Protein AF-A0A7S2V6R0-F1 (afdb_monomer)

Nearest PDB structures (foldseek):
  6qem-assembly1_H  TM=4.646E-01  e=2.801E-01  Escherichia coli
  5tcb-assembly1_A  TM=5.004E-01  e=1.713E+00  Pseudomonas aeruginosa PAO1
  5tsy-assembly1_A  TM=5.113E-01  e=2.874E+00  Pseudomonas aeruginosa PAO1
  1zun-assembly1_A  TM=2.576E-01  e=1.950E+00  Pseudomonas syringae

Mean predicted aligned error: 3.49 Å

Radius of gyration: 15.67 Å; Cα contacts (8 Å, |Δi|>4): 172; chains: 1; bounding box: 36×31×43 Å

pLDDT: mean 94.68, std 4.27, range [61.69, 98.5]

Foldseek 3Di:
DVCVVVVHDCVVDPDDDDPLNVVLVCLLVLPDPPNVVADQEEKEQEPPPCPQVSSVSSPHDAAALQPHQAYEYAHNQWIQHPVGTHGADPDPVSVVVVVVSVVSNVVVVHYYDHD

Sequence (115 aa):
KNLRKMGFDPSAFCGIVTSGDIAWEGMKARVQEPFASLGEKCVILGNGDDDEEYTVSMGCQISSTEEADFILARGNFVVHDSAGVHKCDKSDASEEMVQGVLEAACSRGLPMLVT

Solvent-accessible surface area (backbone atoms only — not comparable to full-atom values): 6406 Å² total; per-residue (Å²): 119,64,55,56,76,72,70,45,66,70,85,83,45,98,72,85,87,51,60,50,55,56,49,43,53,38,45,53,65,38,79,50,84,74,36,46,78,50,67,47,31,22,21,31,29,20,64,79,63,65,55,64,61,57,39,47,73,28,69,34,43,70,19,39,66,89,71,29,46,28,37,42,35,58,38,77,39,17,43,34,34,67,92,42,81,43,77,37,62,96,45,69,69,33,50,51,51,54,47,50,50,50,52,53,27,57,77,69,65,46,53,72,52,76,70

Structure (mmCIF, N/CA/C/O backbone):
data_AF-A0A7S2V6R0-F1
#
_entry.id   AF-A0A7S2V6R0-F1
#
loop_
_atom_site.group_PDB
_atom_site.id
_atom_site.type_symbol
_atom_site.label_atom_id
_atom_site.label_alt_id
_atom_site.label_comp_id
_atom_site.label_asym_id
_atom_site.label_entity_id
_atom_site.label_seq_id
_atom_site.pdbx_PDB_ins_code
_atom_site.Cartn_x
_atom_site.Cartn_y
_atom_site.Cartn_z
_atom_site.occupancy
_atom_site.B_iso_or_equiv
_atom_site.auth_seq_id
_atom_site.auth_comp_id
_atom_site.auth_asym_id
_atom_site.auth_atom_id
_atom_site.pdbx_PDB_model_num
ATOM 1 N N . LYS A 1 1 ? 13.253 2.301 -16.670 1.00 61.69 1 LYS A N 1
ATOM 2 C CA . LYS A 1 1 ? 14.160 3.483 -16.748 1.00 61.69 1 LYS A CA 1
ATOM 3 C C . LYS A 1 1 ? 15.401 3.350 -15.853 1.00 61.69 1 LYS A C 1
ATOM 5 O O . LYS A 1 1 ? 16.472 3.726 -16.311 1.00 61.69 1 LYS A O 1
ATOM 10 N N . ASN A 1 2 ? 15.298 2.788 -14.643 1.00 85.06 2 ASN A N 1
ATOM 11 C CA . ASN A 1 2 ? 16.434 2.700 -13.709 1.00 85.06 2 ASN A CA 1
ATOM 12 C C . ASN A 1 2 ? 17.478 1.630 -14.075 1.00 85.06 2 ASN A C 1
ATOM 14 O O . ASN A 1 2 ? 18.664 1.923 -14.013 1.00 85.06 2 ASN A O 1
ATOM 18 N N . LEU A 1 3 ? 17.068 0.462 -14.586 1.00 91.38 3 LEU A N 1
ATOM 19 C CA . LEU A 1 3 ? 18.008 -0.588 -15.021 1.00 91.38 3 LEU A CA 1
ATOM 20 C C . LEU A 1 3 ? 19.024 -0.105 -16.071 1.00 91.38 3 LEU A C 1
ATOM 22 O O . LEU A 1 3 ? 20.217 -0.337 -15.918 1.00 91.38 3 LEU A O 1
ATOM 26 N N . ARG A 1 4 ? 18.573 0.663 -17.078 1.00 92.94 4 ARG A N 1
ATOM 27 C CA . ARG A 1 4 ? 19.475 1.277 -18.074 1.00 92.94 4 ARG A CA 1
ATOM 28 C C . ARG A 1 4 ? 20.484 2.229 -17.429 1.00 92.94 4 ARG A C 1
ATOM 30 O O . ARG A 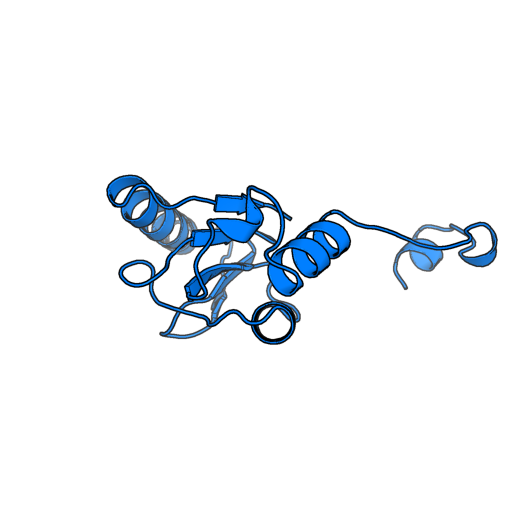1 4 ? 21.643 2.229 -17.817 1.00 92.94 4 ARG A O 1
ATOM 37 N N . LYS A 1 5 ? 20.055 3.027 -16.441 1.00 95.12 5 LYS A N 1
ATOM 38 C CA . LYS A 1 5 ? 20.946 3.945 -15.707 1.00 95.12 5 LYS A CA 1
ATOM 39 C C . LYS A 1 5 ? 21.998 3.197 -14.883 1.00 95.12 5 LYS A C 1
ATOM 41 O O . LYS A 1 5 ? 23.078 3.726 -14.673 1.00 95.12 5 LYS A O 1
ATOM 46 N N . MET A 1 6 ? 21.686 1.978 -14.448 1.00 94.38 6 MET A N 1
ATOM 47 C CA . MET A 1 6 ? 22.601 1.083 -13.735 1.00 94.38 6 MET A CA 1
ATOM 48 C C . MET A 1 6 ? 23.506 0.264 -14.675 1.00 94.38 6 MET A C 1
ATOM 50 O O . MET A 1 6 ? 24.321 -0.514 -14.197 1.00 94.38 6 MET A O 1
ATOM 54 N N . GLY A 1 7 ? 23.380 0.426 -15.999 1.00 95.81 7 GLY A N 1
ATOM 55 C CA . GLY A 1 7 ? 24.205 -0.276 -16.988 1.00 95.81 7 GLY A CA 1
ATOM 56 C C . GLY A 1 7 ? 23.671 -1.641 -17.427 1.00 95.81 7 GLY A C 1
ATOM 57 O O . GLY A 1 7 ? 24.332 -2.325 -18.203 1.00 95.81 7 GLY A O 1
ATOM 58 N N . PHE A 1 8 ? 22.475 -2.036 -16.986 1.00 94.94 8 PHE A N 1
ATOM 59 C CA . PHE A 1 8 ? 21.828 -3.248 -17.484 1.00 94.94 8 PHE A CA 1
ATOM 60 C C . PHE A 1 8 ? 21.180 -2.994 -18.844 1.00 94.94 8 PHE A C 1
ATOM 62 O O . PHE A 1 8 ? 20.532 -1.962 -19.045 1.00 94.94 8 PHE A O 1
ATOM 69 N N . ASP A 1 9 ? 21.291 -3.964 -19.752 1.00 94.06 9 ASP A N 1
ATOM 70 C CA . ASP A 1 9 ? 20.516 -3.990 -20.989 1.00 94.06 9 ASP A CA 1
ATOM 71 C C . ASP A 1 9 ? 19.133 -4.613 -20.729 1.00 94.06 9 ASP A C 1
ATOM 73 O O . ASP A 1 9 ? 19.050 -5.818 -20.492 1.00 94.06 9 ASP A O 1
ATOM 77 N N . PRO A 1 10 ? 18.026 -3.846 -20.795 1.00 90.94 10 PRO A N 1
ATOM 78 C CA . PRO A 1 10 ? 16.695 -4.395 -20.581 1.00 90.94 10 PRO A CA 1
ATOM 79 C C . PRO A 1 10 ? 16.294 -5.452 -21.612 1.00 90.94 10 PRO A C 1
ATOM 81 O O . PRO A 1 10 ? 15.402 -6.239 -21.325 1.00 90.94 10 PRO A O 1
ATOM 84 N N . SER A 1 11 ? 16.922 -5.468 -22.796 1.00 93.25 11 SER A N 1
ATOM 85 C CA . SER A 1 11 ? 16.630 -6.472 -23.824 1.00 93.25 11 SER A CA 1
ATOM 86 C C . SER A 1 11 ? 17.105 -7.878 -23.439 1.00 93.25 11 SER A C 1
ATOM 88 O O . SER A 1 11 ? 16.621 -8.862 -23.991 1.00 93.25 11 SER A O 1
ATOM 90 N N . ALA A 1 12 ? 17.991 -7.978 -22.441 1.00 94.31 12 ALA A N 1
ATOM 91 C CA . ALA A 1 12 ? 18.449 -9.245 -21.882 1.00 94.31 12 ALA A CA 1
ATOM 92 C C . ALA A 1 12 ? 17.404 -9.930 -20.979 1.00 94.31 12 ALA A C 1
ATOM 94 O O . ALA A 1 12 ? 17.610 -11.071 -20.569 1.00 94.31 12 ALA A O 1
ATOM 95 N N . PHE A 1 13 ? 16.294 -9.257 -20.659 1.00 92.31 13 PHE A N 1
ATOM 96 C CA . PHE A 1 13 ? 15.236 -9.787 -19.803 1.00 92.31 13 PHE A CA 1
ATOM 97 C C . PHE A 1 13 ? 13.932 -9.918 -20.589 1.00 92.31 13 PHE A C 1
ATOM 99 O O . PHE A 1 13 ? 13.565 -9.039 -21.365 1.00 92.31 13 PHE A O 1
ATOM 106 N N . CYS A 1 14 ? 13.191 -11.000 -20.348 1.00 94.44 14 CYS A N 1
ATOM 107 C CA . CYS A 1 14 ? 11.845 -11.170 -20.902 1.00 94.44 14 CYS A CA 1
ATOM 108 C C . CYS A 1 14 ? 10.790 -10.306 -20.187 1.00 94.44 14 CYS A C 1
ATOM 110 O O . CYS A 1 14 ? 9.730 -10.045 -20.750 1.00 94.44 14 CYS A O 1
ATOM 112 N N . GLY A 1 15 ? 11.081 -9.851 -18.966 1.00 90.62 15 GLY A N 1
ATOM 113 C CA . GLY A 1 15 ? 10.192 -9.040 -18.144 1.00 90.62 15 GLY A CA 1
ATOM 114 C C . GLY A 1 15 ? 10.815 -8.711 -16.788 1.00 90.62 15 GLY A C 1
ATOM 115 O O . GLY A 1 15 ? 11.924 -9.148 -16.477 1.00 90.62 15 GLY A O 1
ATOM 116 N N . ILE A 1 16 ? 10.097 -7.923 -15.991 1.00 90.88 16 ILE A N 1
ATOM 117 C CA . ILE A 1 16 ? 10.439 -7.572 -14.609 1.00 90.88 16 ILE A CA 1
ATOM 118 C C . ILE A 1 16 ? 9.186 -7.840 -13.787 1.00 90.88 16 ILE A C 1
ATOM 120 O O . ILE A 1 16 ? 8.111 -7.398 -14.178 1.00 90.88 16 ILE A O 1
ATOM 124 N N . VAL A 1 17 ? 9.341 -8.558 -12.680 1.00 92.94 17 VAL A N 1
ATOM 125 C CA . VAL A 1 17 ? 8.270 -8.820 -11.717 1.00 92.94 17 VAL A CA 1
ATOM 126 C C . VAL A 1 17 ? 8.788 -8.420 -10.344 1.00 92.94 17 VAL A C 1
ATOM 128 O O . VAL A 1 17 ? 9.924 -8.743 -9.986 1.00 92.94 17 VAL A O 1
ATOM 131 N N . THR A 1 18 ? 7.972 -7.692 -9.599 1.00 93.25 18 THR A N 1
ATOM 132 C CA . THR A 1 18 ? 8.265 -7.165 -8.268 1.00 93.25 18 THR A CA 1
ATOM 133 C C . THR A 1 18 ? 7.269 -7.714 -7.249 1.00 93.25 18 THR A C 1
ATOM 135 O O . THR A 1 18 ? 6.203 -8.218 -7.599 1.00 93.25 18 THR A O 1
ATOM 138 N N . SER A 1 19 ? 7.600 -7.608 -5.965 1.00 93.31 19 SER A N 1
ATOM 139 C CA . SER A 1 19 ? 6.661 -7.884 -4.871 1.00 93.31 19 SER A CA 1
ATOM 140 C C . SER A 1 19 ? 5.404 -7.015 -4.955 1.00 93.31 19 SER A C 1
ATOM 142 O O . SER A 1 19 ? 4.314 -7.507 -4.674 1.00 93.31 19 SER A O 1
ATOM 144 N N . GLY A 1 20 ? 5.539 -5.772 -5.429 1.00 94.19 20 GLY A N 1
ATOM 145 C CA . GLY A 1 20 ? 4.413 -4.894 -5.744 1.00 94.19 20 GLY A CA 1
ATOM 146 C C . GLY A 1 20 ? 3.473 -5.480 -6.797 1.00 94.19 20 GLY A C 1
ATOM 147 O O . GLY A 1 20 ? 2.265 -5.442 -6.605 1.00 94.19 20 GLY A O 1
ATOM 148 N N . ASP A 1 21 ? 3.993 -6.098 -7.861 1.00 95.44 21 ASP A N 1
ATOM 149 C CA . ASP A 1 21 ? 3.143 -6.731 -8.884 1.00 95.44 21 ASP A CA 1
ATOM 150 C C . ASP A 1 21 ? 2.324 -7.887 -8.286 1.00 95.44 21 ASP A C 1
ATOM 152 O O . ASP A 1 21 ? 1.113 -7.966 -8.484 1.00 95.44 21 ASP A O 1
ATOM 156 N N . ILE A 1 22 ? 2.961 -8.736 -7.471 1.00 96.06 22 ILE A N 1
ATOM 157 C CA . ILE A 1 22 ? 2.289 -9.865 -6.808 1.00 96.06 22 ILE A CA 1
ATOM 158 C C . ILE A 1 22 ? 1.237 -9.384 -5.803 1.00 96.06 22 ILE A C 1
ATOM 160 O O . ILE A 1 22 ? 0.138 -9.938 -5.740 1.00 96.06 22 ILE A O 1
ATOM 164 N N . ALA A 1 23 ? 1.553 -8.353 -5.018 1.00 96.38 23 ALA A N 1
ATOM 165 C CA . ALA A 1 23 ? 0.617 -7.778 -4.062 1.00 96.38 23 ALA A CA 1
ATOM 166 C C . ALA A 1 23 ? -0.573 -7.112 -4.763 1.00 96.38 23 ALA A C 1
ATOM 168 O O . ALA A 1 23 ? -1.709 -7.298 -4.333 1.00 96.38 23 ALA A O 1
ATOM 169 N N . TRP A 1 24 ? -0.331 -6.385 -5.856 1.00 97.31 24 TRP A N 1
ATOM 170 C CA . TRP A 1 24 ? -1.377 -5.760 -6.660 1.00 97.31 24 TRP A CA 1
ATOM 171 C C . TRP A 1 24 ? -2.315 -6.798 -7.280 1.00 97.31 24 TRP A C 1
ATOM 173 O O . TRP A 1 24 ? -3.531 -6.689 -7.130 1.00 97.31 24 TRP A O 1
ATOM 183 N N . GLU A 1 25 ? -1.771 -7.832 -7.933 1.00 97.50 25 GLU A N 1
ATOM 184 C CA . GLU A 1 25 ? -2.577 -8.908 -8.523 1.00 97.50 25 GLU A CA 1
ATOM 185 C C . GLU A 1 25 ? -3.384 -9.645 -7.447 1.00 97.50 25 GLU A C 1
ATOM 187 O O . GLU A 1 25 ? -4.579 -9.894 -7.625 1.00 97.50 25 GLU A O 1
ATOM 192 N N . GLY A 1 26 ? -2.755 -9.930 -6.302 1.00 97.31 26 GLY A N 1
ATOM 193 C CA . GLY A 1 26 ? -3.393 -10.555 -5.147 1.00 97.31 26 GLY A CA 1
ATOM 194 C C . GLY A 1 26 ? -4.552 -9.732 -4.586 1.00 97.31 26 GLY A C 1
ATOM 195 O O . GLY A 1 26 ? -5.657 -10.259 -4.443 1.00 97.31 26 GLY A O 1
ATOM 196 N N . MET A 1 27 ? -4.330 -8.440 -4.326 1.00 97.81 27 MET A N 1
ATOM 197 C CA . MET A 1 27 ? -5.345 -7.511 -3.807 1.00 97.81 27 MET A CA 1
ATOM 198 C C . MET A 1 27 ? -6.460 -7.217 -4.803 1.00 97.81 27 MET A C 1
ATOM 200 O O . MET A 1 27 ? -7.590 -6.974 -4.393 1.00 97.81 27 MET A O 1
ATOM 204 N N . LYS A 1 28 ? -6.172 -7.266 -6.105 1.00 97.81 28 LYS A N 1
ATOM 205 C CA . LYS A 1 28 ? -7.187 -7.103 -7.146 1.00 97.81 28 LYS A CA 1
ATOM 206 C C . LYS A 1 28 ? -8.062 -8.345 -7.297 1.00 97.81 28 LYS A C 1
ATOM 208 O O . LYS A 1 28 ? -9.257 -8.226 -7.552 1.00 97.81 28 LYS A O 1
ATOM 213 N N . ALA A 1 29 ? -7.474 -9.535 -7.171 1.00 97.56 29 ALA A N 1
ATOM 214 C CA . ALA A 1 29 ? -8.196 -10.795 -7.305 1.00 97.56 29 ALA A CA 1
ATOM 215 C C . ALA A 1 29 ? -8.958 -11.178 -6.025 1.00 97.56 29 ALA A C 1
ATOM 217 O O . ALA A 1 29 ? -10.067 -11.697 -6.116 1.00 97.56 29 ALA A O 1
ATOM 218 N N . ARG A 1 30 ? -8.364 -10.950 -4.844 1.00 96.81 30 ARG A N 1
ATOM 219 C CA . ARG A 1 30 ? -8.913 -11.281 -3.509 1.00 96.81 30 ARG A CA 1
ATOM 220 C C . ARG A 1 30 ? -9.366 -12.737 -3.353 1.00 96.81 30 ARG A C 1
ATOM 222 O O . ARG A 1 30 ? -10.298 -13.033 -2.616 1.00 96.81 30 ARG A O 1
ATOM 229 N N . VAL A 1 31 ? -8.711 -13.662 -4.057 1.00 97.12 31 VAL A N 1
ATOM 230 C CA . VAL A 1 31 ? -9.103 -15.085 -4.069 1.00 97.12 31 VAL A CA 1
ATOM 231 C C . VAL A 1 31 ? -8.381 -15.902 -2.997 1.00 97.12 31 VAL A C 1
ATOM 233 O O . VAL A 1 31 ? -8.945 -16.851 -2.461 1.00 97.12 31 VAL A O 1
ATOM 236 N N . GLN A 1 32 ? -7.128 -15.560 -2.695 1.00 95.69 32 GLN A N 1
ATOM 237 C CA . GLN A 1 32 ? -6.251 -16.359 -1.838 1.00 95.69 32 GLN A CA 1
ATOM 238 C C . GLN A 1 32 ? -5.790 -15.572 -0.615 1.00 95.69 32 GLN A C 1
ATOM 240 O O . GLN A 1 32 ? -5.584 -14.362 -0.698 1.00 95.69 32 GLN A O 1
ATOM 245 N N . GLU A 1 33 ? -5.580 -16.263 0.504 1.00 95.00 33 GLU A N 1
ATOM 246 C CA . GLU A 1 33 ? -4.920 -15.675 1.671 1.00 95.00 33 GLU A CA 1
ATOM 247 C C . GLU A 1 33 ? -3.481 -15.232 1.324 1.00 95.00 33 GLU A C 1
ATOM 249 O O . GLU A 1 33 ? -2.807 -15.904 0.536 1.00 95.00 33 GLU A O 1
ATOM 254 N N . PRO A 1 34 ? -2.990 -14.115 1.892 1.00 93.69 34 PRO A N 1
ATOM 255 C CA . PRO A 1 34 ? -3.678 -13.258 2.864 1.00 93.69 34 PRO A CA 1
ATOM 256 C C . PRO A 1 34 ? -4.670 -12.256 2.238 1.00 93.69 34 PRO A C 1
ATOM 258 O O . PRO A 1 34 ? -5.391 -11.578 2.952 1.00 93.69 34 PRO A O 1
ATOM 261 N N . PHE A 1 35 ? -4.723 -12.124 0.911 1.00 97.25 35 PHE A N 1
ATOM 262 C CA . PHE A 1 35 ? -5.476 -11.055 0.239 1.00 97.25 35 PHE A CA 1
ATOM 263 C C . PHE A 1 35 ? -6.998 -11.180 0.366 1.00 97.25 35 PHE A C 1
ATOM 265 O O . PHE 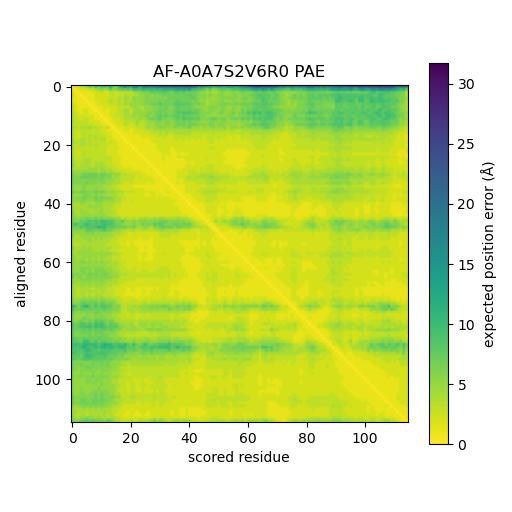A 1 35 ? -7.696 -10.172 0.373 1.00 97.25 35 PHE A O 1
ATOM 272 N N . ALA A 1 36 ? -7.515 -12.407 0.458 1.00 96.81 36 ALA A N 1
ATOM 273 C CA . ALA A 1 36 ? -8.947 -12.670 0.592 1.00 96.81 36 ALA A CA 1
ATOM 274 C C . ALA A 1 36 ? -9.536 -12.165 1.923 1.00 96.81 36 ALA A C 1
ATOM 276 O O . ALA A 1 36 ? -10.718 -11.830 1.973 1.00 96.81 36 ALA A O 1
ATOM 277 N N . SER A 1 37 ? -8.725 -12.104 2.985 1.00 95.62 37 SER A N 1
ATOM 278 C CA . SER A 1 37 ? -9.150 -11.656 4.316 1.00 95.62 37 SER A CA 1
ATOM 279 C C . SER A 1 37 ? -8.914 -10.168 4.577 1.00 95.62 37 SER A C 1
ATOM 281 O O . SER A 1 37 ? -9.435 -9.634 5.557 1.00 95.62 37 SER A O 1
ATOM 283 N N . LEU A 1 38 ? -8.165 -9.479 3.711 1.00 96.88 38 LEU A N 1
ATOM 284 C CA . LEU A 1 38 ? -7.967 -8.036 3.814 1.00 96.88 38 LEU A CA 1
ATOM 285 C C . LEU A 1 38 ? -9.226 -7.291 3.360 1.00 96.88 38 LEU A C 1
ATOM 287 O O . LEU A 1 38 ? -9.831 -7.629 2.344 1.00 96.88 38 LEU A O 1
ATOM 291 N N . GLY A 1 39 ? -9.600 -6.242 4.093 1.00 97.25 39 GLY A N 1
ATOM 292 C CA . GLY A 1 39 ? -10.674 -5.337 3.687 1.00 97.25 39 GLY A CA 1
ATOM 293 C C . GLY A 1 39 ? -10.270 -4.404 2.539 1.00 97.25 39 GLY A C 1
ATOM 294 O O . GLY A 1 39 ? -9.332 -4.671 1.782 1.00 97.25 39 GLY A O 1
ATOM 295 N N . GLU A 1 40 ? -11.005 -3.314 2.361 1.00 97.69 40 GLU A N 1
ATOM 296 C CA . GLU A 1 40 ? -10.817 -2.372 1.246 1.00 97.69 40 GLU A CA 1
ATOM 297 C C . GLU A 1 40 ? -10.226 -1.040 1.702 1.00 97.69 40 GLU A C 1
ATOM 299 O O . GLU A 1 40 ? -9.659 -0.322 0.884 1.00 97.69 40 GLU A O 1
ATOM 304 N N . LYS A 1 41 ? -10.299 -0.715 2.995 1.00 98.50 41 LYS A N 1
ATOM 305 C CA . LYS A 1 41 ? -9.777 0.536 3.541 1.00 98.50 41 LYS A CA 1
ATOM 306 C C . LYS A 1 41 ? -8.349 0.356 4.038 1.00 98.50 41 LYS A C 1
ATOM 308 O O . LYS A 1 41 ? -8.083 -0.533 4.843 1.00 98.50 41 LYS A O 1
ATOM 313 N N . CYS A 1 42 ? -7.438 1.237 3.646 1.00 98.19 42 CYS A N 1
ATOM 314 C CA . CYS A 1 42 ? -6.071 1.219 4.157 1.00 98.19 42 CYS A CA 1
ATOM 315 C C . CYS A 1 42 ? -5.521 2.608 4.457 1.00 98.19 42 CYS A C 1
ATOM 317 O O . CYS A 1 42 ? -5.812 3.574 3.757 1.00 98.19 42 CYS A O 1
ATOM 319 N N . VAL A 1 43 ? -4.652 2.668 5.461 1.00 98.06 43 VAL A N 1
ATOM 320 C CA . VAL A 1 43 ? -3.673 3.750 5.604 1.00 98.06 43 VAL A CA 1
ATOM 321 C C . VAL A 1 43 ? -2.386 3.322 4.896 1.00 98.06 43 VAL A C 1
ATOM 323 O O . VAL A 1 43 ? -2.013 2.145 4.948 1.00 98.06 43 VAL A O 1
ATOM 326 N N . ILE A 1 44 ? -1.716 4.243 4.203 1.00 97.75 44 ILE A N 1
ATOM 327 C CA . ILE A 1 44 ? -0.514 3.933 3.418 1.00 97.75 44 ILE A CA 1
ATOM 328 C C . ILE A 1 44 ? 0.725 4.478 4.126 1.00 97.75 44 ILE A C 1
ATOM 330 O O . ILE A 1 44 ? 0.789 5.661 4.457 1.00 97.75 44 ILE A O 1
ATOM 334 N N . LEU A 1 45 ? 1.739 3.629 4.276 1.00 97.00 45 LEU A N 1
ATOM 335 C CA . LEU A 1 45 ? 3.128 4.043 4.467 1.00 97.00 45 LEU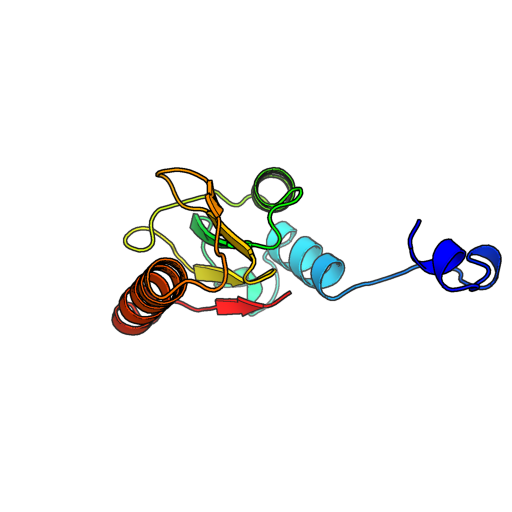 A CA 1
ATOM 336 C C . LEU A 1 45 ? 3.801 3.963 3.095 1.00 97.00 45 LEU A C 1
ATOM 338 O O . LEU A 1 45 ? 4.072 2.877 2.581 1.00 97.00 45 LEU A O 1
ATOM 342 N N . GLY A 1 46 ? 3.932 5.108 2.435 1.00 93.75 46 GLY A N 1
ATOM 343 C CA . GLY A 1 46 ? 4.139 5.198 0.992 1.00 93.75 46 GLY A CA 1
ATOM 344 C C . GLY A 1 46 ? 5.556 5.577 0.576 1.00 93.75 46 GLY A C 1
ATOM 345 O O . GLY A 1 46 ? 6.383 6.018 1.384 1.00 93.75 46 GLY A O 1
ATOM 346 N N . ASN A 1 47 ? 5.816 5.445 -0.727 1.00 88.50 47 ASN A N 1
ATOM 347 C CA . ASN A 1 47 ? 7.024 5.992 -1.352 1.00 88.50 47 ASN A CA 1
ATOM 348 C C . ASN A 1 47 ? 6.855 7.447 -1.808 1.00 88.50 47 ASN A C 1
ATOM 350 O O . ASN A 1 47 ? 7.845 8.091 -2.148 1.00 88.50 47 ASN A O 1
ATOM 354 N N . GLY A 1 48 ? 5.626 7.970 -1.787 1.00 85.94 48 GLY A N 1
ATOM 355 C CA . GLY A 1 48 ? 5.302 9.330 -2.210 1.00 85.94 48 GLY A CA 1
ATOM 356 C C . GLY A 1 48 ? 5.005 9.464 -3.703 1.00 85.94 48 GLY A C 1
ATOM 357 O O . GLY A 1 48 ? 4.665 10.561 -4.137 1.00 85.94 48 GLY A O 1
ATOM 358 N N . ASP A 1 49 ? 5.085 8.365 -4.455 1.00 88.12 49 ASP A N 1
ATOM 359 C CA . ASP A 1 49 ? 4.827 8.299 -5.893 1.00 88.12 49 ASP A CA 1
ATOM 360 C C . ASP A 1 49 ? 3.747 7.241 -6.177 1.00 88.12 49 ASP A C 1
ATOM 362 O O . ASP A 1 49 ? 3.851 6.094 -5.733 1.00 88.12 49 ASP A O 1
ATOM 366 N N . ASP A 1 50 ? 2.715 7.630 -6.931 1.00 91.44 50 ASP A N 1
ATOM 367 C CA . ASP A 1 50 ? 1.624 6.774 -7.429 1.00 91.44 50 ASP A CA 1
ATOM 368 C C . ASP A 1 50 ? 0.882 5.948 -6.353 1.00 91.44 50 ASP A C 1
ATOM 370 O O . ASP A 1 50 ? 0.211 4.966 -6.668 1.00 91.44 50 ASP A O 1
ATOM 374 N N . ASP A 1 51 ? 0.988 6.313 -5.070 1.00 93.12 51 ASP A N 1
ATOM 375 C CA . ASP A 1 51 ? 0.414 5.542 -3.957 1.00 93.12 51 ASP A CA 1
ATOM 376 C C . ASP A 1 51 ? -1.118 5.473 -4.020 1.00 93.12 51 ASP A C 1
ATOM 378 O O . ASP A 1 51 ? -1.701 4.408 -3.808 1.00 93.12 51 ASP A O 1
ATOM 382 N N . GLU A 1 52 ? -1.774 6.581 -4.369 1.00 94.88 52 GLU A N 1
ATOM 383 C CA . GLU A 1 52 ? -3.228 6.624 -4.540 1.00 94.88 52 GLU A CA 1
ATOM 384 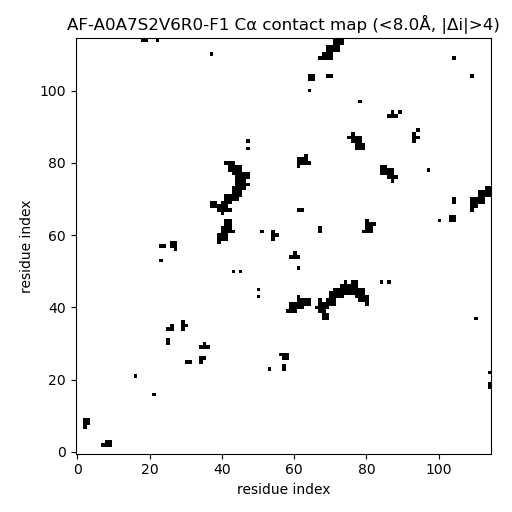C C . GLU A 1 52 ? -3.682 5.835 -5.769 1.00 94.88 52 GLU A C 1
ATOM 386 O O . GLU A 1 52 ? -4.561 4.982 -5.657 1.00 94.88 52 GLU A O 1
ATOM 391 N N . GLU A 1 53 ? -3.050 6.057 -6.925 1.00 96.12 53 GLU A N 1
ATOM 392 C CA . GLU A 1 53 ? -3.390 5.351 -8.165 1.00 96.12 53 GLU A CA 1
ATOM 393 C C . GLU A 1 53 ? -3.216 3.836 -8.005 1.00 96.12 53 GLU A C 1
ATOM 395 O O . GLU A 1 53 ? -4.121 3.064 -8.334 1.00 96.12 53 GLU A O 1
ATOM 400 N N . TYR A 1 54 ? -2.092 3.402 -7.429 1.00 95.69 54 TYR A N 1
ATOM 401 C CA . TYR A 1 54 ? -1.839 1.998 -7.124 1.00 95.69 54 TYR A CA 1
ATOM 402 C C . TYR A 1 54 ? -2.940 1.421 -6.223 1.00 95.69 54 TYR A C 1
ATOM 404 O O . TYR A 1 54 ? -3.509 0.378 -6.547 1.00 95.69 54 TYR A O 1
ATOM 412 N N . THR A 1 55 ? -3.300 2.131 -5.151 1.00 96.50 55 THR A N 1
ATOM 413 C CA . THR A 1 55 ? -4.303 1.689 -4.169 1.00 96.50 55 THR A CA 1
ATOM 414 C C . THR A 1 55 ? -5.704 1.585 -4.764 1.00 96.50 55 THR A C 1
ATOM 416 O O . THR A 1 55 ? -6.369 0.558 -4.617 1.00 96.50 55 THR A O 1
ATOM 419 N N . VAL A 1 56 ? -6.140 2.601 -5.505 1.00 97.44 56 VAL A N 1
ATOM 420 C CA . VAL A 1 56 ? -7.455 2.604 -6.157 1.00 97.44 56 VAL A CA 1
ATOM 421 C C . VAL A 1 56 ? -7.521 1.541 -7.256 1.00 97.44 56 VAL A C 1
ATOM 423 O O . VAL A 1 56 ? -8.534 0.856 -7.398 1.00 97.44 56 VAL A O 1
ATOM 426 N N . SER A 1 57 ? -6.437 1.335 -8.011 1.00 97.69 57 SER A N 1
ATOM 427 C CA . SER A 1 57 ? -6.407 0.360 -9.112 1.00 97.69 57 SER A CA 1
ATOM 428 C C . SER A 1 57 ? -6.513 -1.108 -8.666 1.00 97.69 57 SER A C 1
ATOM 430 O O . SER A 1 57 ? -6.924 -1.953 -9.469 1.00 97.69 57 SER A O 1
ATOM 432 N N . MET A 1 58 ? -6.184 -1.410 -7.403 1.00 96.56 58 MET A N 1
ATOM 433 C CA . MET A 1 58 ? -6.408 -2.721 -6.777 1.00 96.56 58 MET A CA 1
ATOM 434 C C . MET A 1 58 ? -7.764 -2.830 -6.053 1.00 96.56 58 MET A C 1
ATOM 436 O O . MET A 1 58 ? -8.046 -3.853 -5.437 1.00 96.56 58 MET A O 1
ATOM 440 N N . GLY A 1 59 ? -8.620 -1.804 -6.150 1.00 97.19 59 GLY A N 1
ATOM 441 C CA . GLY A 1 59 ? -9.955 -1.789 -5.546 1.00 97.19 59 GLY A CA 1
ATOM 442 C C . GLY A 1 59 ? -9.973 -1.404 -4.066 1.00 97.19 59 GLY A C 1
ATOM 443 O O . GLY A 1 59 ? -10.910 -1.768 -3.365 1.00 97.19 59 GLY A O 1
ATOM 444 N N . CYS A 1 60 ? -8.948 -0.701 -3.581 1.00 97.88 60 CYS A N 1
ATOM 445 C CA . CYS A 1 60 ? -8.879 -0.218 -2.204 1.00 97.88 60 CYS A CA 1
ATOM 446 C C . CYS A 1 60 ? -9.139 1.292 -2.118 1.00 97.88 60 CYS A C 1
ATOM 448 O O . CYS A 1 60 ? -9.111 2.019 -3.112 1.00 97.88 60 CYS A O 1
ATOM 450 N N . GLN A 1 61 ? -9.369 1.766 -0.899 1.00 97.94 61 GLN A N 1
ATOM 451 C CA . GLN A 1 61 ? -9.636 3.155 -0.555 1.00 97.94 61 GLN A CA 1
ATOM 452 C C . GLN A 1 61 ? -8.695 3.603 0.557 1.00 97.94 61 GLN A C 1
ATOM 454 O O . GLN A 1 61 ? -8.432 2.864 1.507 1.00 97.94 61 GLN A O 1
ATOM 459 N N . ILE A 1 62 ? -8.218 4.838 0.455 1.00 97.81 62 ILE A N 1
ATOM 460 C CA . ILE A 1 62 ? -7.395 5.447 1.496 1.00 97.81 62 ILE A CA 1
ATOM 461 C C . ILE A 1 62 ? -8.301 5.861 2.653 1.00 97.81 62 ILE A C 1
ATOM 463 O O . ILE A 1 62 ? -9.358 6.455 2.443 1.00 97.81 62 ILE A O 1
ATOM 467 N N . SER A 1 63 ? -7.895 5.530 3.873 1.00 98.12 63 SER A N 1
ATOM 468 C CA . SER A 1 63 ? -8.674 5.752 5.085 1.00 98.12 63 SER A CA 1
ATOM 469 C C . SER A 1 63 ? -7.776 6.178 6.241 1.00 98.12 63 SER A C 1
ATOM 471 O O . SER A 1 63 ? -6.560 5.993 6.200 1.00 98.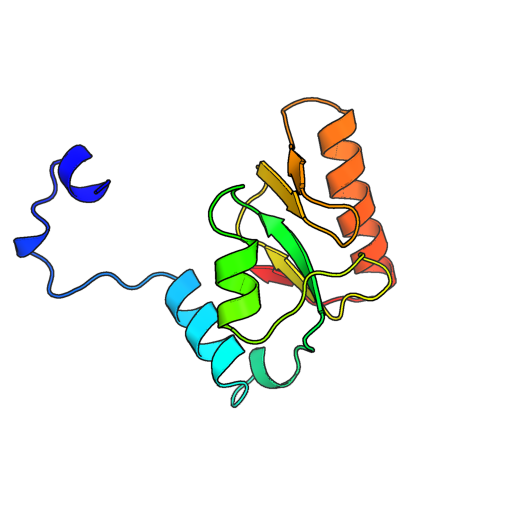12 63 SER A O 1
ATOM 473 N N . SER A 1 64 ? -8.380 6.735 7.289 1.00 96.88 64 SER A N 1
ATOM 474 C CA . SER A 1 64 ? -7.684 6.962 8.553 1.00 96.88 64 SER A CA 1
ATOM 475 C C . SER A 1 64 ? -7.326 5.640 9.236 1.00 96.88 64 SER A C 1
ATOM 477 O O . SER A 1 64 ? -7.955 4.602 8.995 1.00 96.88 64 SER A O 1
ATOM 479 N N . THR A 1 65 ? -6.343 5.684 10.133 1.00 96.12 65 THR A N 1
ATOM 480 C CA . THR A 1 65 ? -5.885 4.517 10.898 1.00 96.12 65 THR A CA 1
ATOM 481 C C . THR A 1 65 ? -6.977 3.918 11.784 1.00 96.12 65 THR A C 1
ATOM 483 O O . THR A 1 65 ? -6.891 2.747 12.129 1.00 96.12 65 THR A O 1
ATOM 486 N N . GLU A 1 66 ? -8.016 4.668 12.148 1.00 95.94 66 GLU A N 1
ATOM 487 C CA . GLU A 1 66 ? -9.142 4.217 12.980 1.00 95.94 66 GLU A CA 1
ATOM 488 C C . GLU A 1 66 ? -10.179 3.417 12.187 1.00 95.94 66 GLU A C 1
ATOM 490 O O . GLU A 1 66 ? -10.843 2.543 12.744 1.00 95.94 66 GLU A O 1
ATOM 495 N N . GLU A 1 67 ? -10.305 3.699 10.890 1.00 97.44 67 GLU A N 1
ATOM 496 C CA . GLU A 1 67 ? -11.261 3.048 9.991 1.00 97.44 67 GLU A CA 1
ATOM 497 C C . GLU A 1 67 ? -10.615 2.045 9.032 1.00 97.44 67 GLU A C 1
ATOM 499 O O . GLU A 1 67 ? -11.325 1.283 8.380 1.00 97.44 67 GLU A O 1
ATOM 504 N N . ALA A 1 68 ? -9.285 2.038 8.929 1.00 98.25 68 ALA A N 1
ATOM 505 C CA . ALA A 1 68 ? -8.560 1.134 8.048 1.00 98.25 68 ALA A CA 1
ATOM 506 C C . ALA A 1 68 ? -8.773 -0.337 8.435 1.00 98.25 68 ALA A C 1
ATOM 508 O O . ALA A 1 68 ? -8.861 -0.680 9.617 1.00 98.25 68 ALA A O 1
ATOM 509 N N . ASP A 1 69 ? -8.792 -1.203 7.430 1.00 98.31 69 ASP A N 1
ATOM 510 C CA . ASP A 1 69 ? -8.783 -2.655 7.574 1.00 98.31 69 ASP A CA 1
ATOM 511 C C . ASP A 1 69 ? -7.346 -3.198 7.631 1.00 98.31 69 ASP A C 1
ATOM 513 O O . ASP A 1 69 ? -7.112 -4.271 8.181 1.00 98.31 69 ASP A O 1
ATOM 517 N N . PHE A 1 70 ? -6.376 -2.466 7.067 1.00 98.50 70 PHE A N 1
ATOM 518 C CA . PHE A 1 70 ? -4.959 -2.837 7.047 1.00 98.50 70 PHE A CA 1
ATOM 519 C C . PHE A 1 70 ? -4.034 -1.631 6.804 1.00 98.50 70 PHE A C 1
ATOM 521 O O . PHE A 1 70 ? -4.478 -0.559 6.387 1.00 98.50 70 PHE A O 1
ATOM 528 N N . ILE A 1 71 ? -2.730 -1.817 7.034 1.00 98.31 71 ILE A N 1
ATOM 529 C CA . ILE A 1 71 ? -1.679 -0.891 6.582 1.00 98.31 71 ILE A CA 1
ATOM 530 C C . ILE A 1 71 ? -1.114 -1.381 5.246 1.00 98.31 71 ILE A C 1
ATOM 532 O O . ILE A 1 71 ? -0.680 -2.531 5.147 1.00 98.31 71 ILE A O 1
ATOM 536 N N . LEU A 1 72 ? -1.045 -0.502 4.245 1.00 97.75 72 LEU A N 1
ATOM 537 C CA . LEU A 1 72 ? -0.300 -0.743 3.010 1.00 97.75 72 LEU A CA 1
ATOM 538 C C . LEU A 1 72 ? 1.094 -0.112 3.113 1.00 97.75 72 LEU A C 1
ATOM 540 O O . LEU A 1 72 ? 1.237 1.105 3.025 1.00 97.75 72 LEU A O 1
ATOM 544 N N . ALA A 1 73 ? 2.127 -0.931 3.288 1.00 96.69 73 ALA A N 1
ATOM 545 C CA . ALA A 1 73 ? 3.508 -0.480 3.415 1.00 96.69 73 ALA A CA 1
ATOM 546 C C . ALA A 1 73 ? 4.270 -0.672 2.097 1.00 96.69 73 ALA A C 1
ATOM 548 O O . ALA A 1 73 ? 4.685 -1.779 1.755 1.00 96.69 73 ALA A O 1
ATOM 549 N N . ARG A 1 74 ? 4.463 0.431 1.372 1.00 94.25 74 ARG A N 1
ATOM 550 C CA . ARG A 1 74 ? 5.247 0.517 0.129 1.00 94.25 74 ARG A CA 1
ATOM 551 C C . ARG A 1 74 ? 6.560 1.270 0.322 1.00 94.25 74 ARG A C 1
ATOM 553 O O . ARG A 1 74 ? 7.449 1.161 -0.514 1.00 94.25 74 ARG A O 1
ATOM 560 N N . GLY A 1 75 ? 6.671 2.038 1.403 1.00 91.75 75 GLY A N 1
ATOM 561 C CA . GLY A 1 75 ? 7.799 2.901 1.723 1.00 91.75 75 GLY A CA 1
ATOM 562 C C . GLY A 1 75 ? 7.665 3.535 3.101 1.00 91.75 75 GLY A C 1
ATOM 563 O O . GLY A 1 75 ? 6.750 3.221 3.856 1.00 91.75 75 GLY A O 1
ATOM 564 N N . ASN A 1 76 ? 8.579 4.443 3.429 1.00 86.62 76 ASN A N 1
ATOM 565 C CA . ASN A 1 76 ? 8.539 5.233 4.663 1.00 86.62 76 ASN A CA 1
ATOM 566 C C . ASN A 1 76 ? 8.729 6.737 4.409 1.00 86.62 76 ASN A C 1
ATOM 568 O O . ASN A 1 76 ? 9.147 7.470 5.301 1.00 86.62 76 ASN A O 1
ATOM 572 N N . PHE A 1 77 ? 8.472 7.189 3.181 1.00 90.81 77 PHE A N 1
ATOM 573 C CA . PHE A 1 77 ? 8.676 8.579 2.774 1.00 90.81 77 PHE A CA 1
ATOM 574 C C . PHE A 1 77 ? 7.430 9.436 2.978 1.00 90.81 77 PHE A C 1
ATOM 576 O O . PHE A 1 77 ? 7.541 10.659 3.058 1.00 90.81 77 PHE A O 1
ATOM 583 N N . VAL A 1 78 ? 6.252 8.814 3.035 1.00 95.00 78 VAL A N 1
ATOM 584 C CA . VAL A 1 78 ? 4.989 9.494 3.318 1.00 95.00 78 VAL A CA 1
ATOM 585 C C . VAL A 1 78 ? 4.071 8.630 4.178 1.00 95.00 78 VAL A C 1
ATOM 587 O O . VAL A 1 78 ? 4.103 7.402 4.088 1.00 95.00 78 VAL A O 1
ATOM 590 N N . VAL A 1 79 ? 3.196 9.280 4.937 1.00 96.69 79 VAL A N 1
ATOM 591 C CA . VAL A 1 79 ? 1.952 8.697 5.448 1.00 96.69 79 VAL A CA 1
ATOM 592 C C . VAL A 1 79 ? 0.816 9.241 4.587 1.00 96.69 79 VAL A C 1
ATOM 594 O O . VAL A 1 79 ? 0.697 10.454 4.439 1.00 96.69 79 VAL A O 1
ATOM 597 N N . HIS A 1 80 ? -0.002 8.370 3.999 1.00 96.31 80 HIS A N 1
ATOM 598 C CA . HIS A 1 80 ? -1.205 8.774 3.270 1.00 96.31 80 HIS A CA 1
ATOM 599 C C . HIS A 1 80 ? -2.438 8.218 3.979 1.00 96.31 80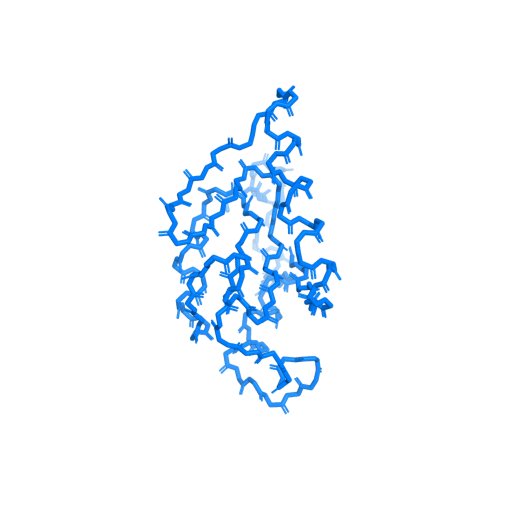 HIS A C 1
ATOM 601 O O . HIS A 1 80 ? -2.631 7.001 4.052 1.00 96.31 80 HIS A O 1
ATOM 607 N N . ASP A 1 81 ? -3.264 9.121 4.490 1.00 95.06 81 ASP A N 1
ATOM 608 C CA . ASP A 1 81 ? -4.527 8.826 5.154 1.00 95.06 81 ASP A CA 1
ATOM 609 C C . ASP A 1 81 ? -5.664 9.684 4.573 1.00 95.06 81 ASP A C 1
ATOM 611 O O . ASP A 1 81 ? -5.499 10.402 3.585 1.00 95.06 81 ASP A O 1
ATOM 615 N N . SER A 1 82 ? -6.844 9.631 5.188 1.00 93.50 82 SER A N 1
ATOM 616 C CA . SER A 1 82 ? -7.991 10.442 4.764 1.00 93.50 82 SER A CA 1
ATOM 617 C C . SER A 1 82 ? -7.781 11.958 4.895 1.00 93.50 82 SER A C 1
ATOM 619 O O . SER A 1 82 ? -8.562 12.721 4.328 1.00 93.50 82 SER A O 1
ATOM 621 N N . ALA A 1 83 ? -6.781 12.414 5.659 1.00 92.50 83 ALA A N 1
ATOM 622 C CA . ALA A 1 83 ? -6.423 13.828 5.773 1.00 92.50 83 ALA A CA 1
ATOM 623 C C . ALA A 1 83 ? -5.445 14.277 4.669 1.00 92.50 83 ALA A C 1
ATOM 625 O O . ALA A 1 83 ? -5.302 15.481 4.440 1.00 92.50 83 ALA A O 1
ATOM 626 N N . GLY A 1 84 ? -4.819 13.334 3.961 1.00 93.38 84 GLY A N 1
ATOM 627 C CA . GLY A 1 84 ? -3.990 13.572 2.785 1.00 93.38 84 GLY A CA 1
ATOM 628 C C . GLY A 1 84 ? -2.609 12.928 2.888 1.00 93.38 84 GLY A C 1
ATOM 629 O O . GLY A 1 84 ? -2.395 11.967 3.623 1.00 93.38 84 GLY A O 1
ATOM 630 N N . VAL A 1 85 ? -1.665 13.462 2.110 1.00 95.44 85 VAL A N 1
ATOM 631 C CA . VAL A 1 85 ? -0.281 12.976 2.053 1.00 95.44 85 VAL A CA 1
ATOM 632 C C . VAL A 1 85 ? 0.607 13.812 2.969 1.00 95.44 85 VAL A C 1
ATOM 634 O O . VAL A 1 85 ? 0.843 14.997 2.717 1.00 95.44 85 VAL A O 1
ATOM 637 N N . HIS A 1 86 ? 1.171 13.170 3.985 1.00 94.69 86 HIS A N 1
ATOM 638 C CA . HIS A 1 86 ? 2.108 13.760 4.935 1.00 94.69 86 HIS A CA 1
ATOM 639 C C . HIS A 1 86 ? 3.515 13.271 4.615 1.00 94.69 86 HIS A C 1
ATOM 641 O O . HIS A 1 86 ? 3.769 12.070 4.597 1.00 94.69 86 HIS A O 1
ATOM 647 N N . LYS A 1 87 ? 4.441 14.187 4.328 1.00 94.44 87 LYS A N 1
ATOM 648 C CA . LYS A 1 87 ? 5.830 13.818 4.032 1.00 94.44 87 LYS A CA 1
ATOM 649 C C . LYS A 1 87 ? 6.572 13.464 5.311 1.00 94.44 87 LYS A C 1
ATOM 651 O O . LYS A 1 87 ? 6.553 14.243 6.257 1.00 94.44 87 LYS A O 1
ATOM 656 N N . CYS A 1 88 ? 7.287 12.351 5.273 1.00 91.81 88 CYS A N 1
ATOM 657 C CA . CYS A 1 88 ? 8.207 11.936 6.313 1.00 91.81 88 CYS A CA 1
ATOM 658 C C . CYS A 1 88 ? 9.623 12.367 5.923 1.00 91.81 88 CYS A C 1
ATOM 660 O O . CYS A 1 88 ? 10.176 11.956 4.899 1.00 91.81 88 CYS A O 1
ATOM 662 N N . ASP A 1 89 ? 10.208 13.228 6.740 1.00 89.69 89 ASP A N 1
ATOM 663 C CA . ASP A 1 89 ? 11.621 13.579 6.702 1.00 89.69 89 ASP A CA 1
ATOM 664 C C . ASP A 1 89 ? 12.368 12.922 7.876 1.00 89.69 89 ASP A C 1
ATOM 666 O O . ASP A 1 89 ? 11.858 12.017 8.529 1.00 89.69 89 ASP A O 1
ATOM 670 N N . LYS A 1 90 ? 13.610 13.345 8.131 1.00 87.19 90 LYS A N 1
ATOM 671 C CA . LYS A 1 90 ? 14.426 12.833 9.246 1.00 87.19 90 LYS A CA 1
ATOM 672 C C . LYS A 1 90 ? 14.197 13.597 10.556 1.00 87.19 90 LYS A C 1
ATOM 674 O O . LYS A 1 90 ? 15.128 13.706 11.350 1.00 87.19 90 LYS A O 1
ATOM 679 N N . SER A 1 91 ? 13.039 14.231 10.723 1.00 91.38 91 SER A N 1
ATOM 680 C CA . SER A 1 91 ? 12.700 14.932 11.960 1.00 91.38 91 SER A CA 1
ATOM 681 C C . SER A 1 91 ? 11.974 14.015 12.935 1.00 91.38 91 SER A C 1
ATOM 683 O O . SER A 1 91 ? 11.241 13.113 12.527 1.00 91.38 91 SER A O 1
ATOM 685 N N . ASP A 1 92 ? 12.111 14.325 14.222 1.00 91.75 92 ASP A N 1
ATOM 686 C CA . ASP A 1 92 ? 11.402 13.635 15.301 1.00 91.75 92 ASP A CA 1
ATOM 687 C C . ASP A 1 92 ? 9.878 13.666 15.085 1.00 91.75 92 ASP A C 1
ATOM 689 O O . ASP A 1 92 ? 9.196 12.683 15.339 1.00 91.75 92 ASP A O 1
ATOM 693 N N . ALA A 1 93 ? 9.336 14.752 14.518 1.00 90.56 93 ALA A N 1
ATOM 694 C CA . ALA A 1 93 ? 7.905 14.868 14.228 1.00 90.56 93 ALA A CA 1
ATOM 695 C C . ALA A 1 93 ? 7.419 13.845 13.183 1.00 90.56 93 ALA A C 1
ATOM 697 O O .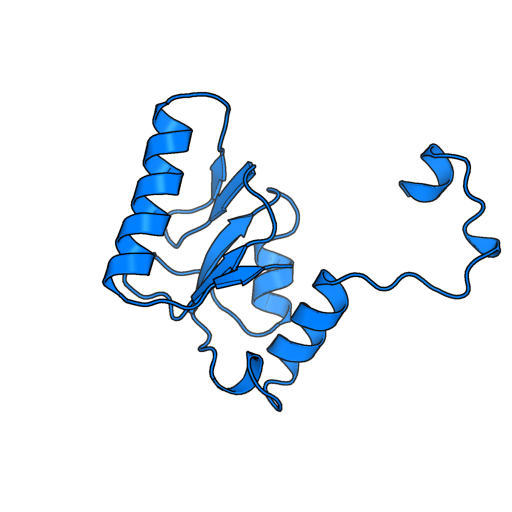 ALA A 1 93 ? 6.312 13.315 13.294 1.00 90.56 93 ALA A O 1
ATOM 698 N N . SER A 1 94 ? 8.240 13.556 12.169 1.00 92.00 94 SER A N 1
ATOM 699 C CA . SER A 1 94 ? 7.939 12.519 11.176 1.00 92.00 94 SER A CA 1
ATOM 700 C C . SER A 1 94 ? 7.998 11.122 11.793 1.00 92.00 94 SER A C 1
ATOM 702 O O . SER A 1 94 ? 7.150 10.281 11.490 1.00 92.00 94 SER A O 1
ATOM 704 N N . GLU A 1 95 ? 8.969 10.876 12.677 1.00 91.81 95 GLU A N 1
ATOM 705 C CA . GLU A 1 95 ? 9.080 9.610 13.408 1.00 91.81 95 GLU A CA 1
ATOM 706 C C . GLU A 1 95 ? 7.891 9.401 14.353 1.00 91.81 95 GLU A C 1
ATOM 708 O O . GLU A 1 95 ? 7.269 8.341 14.314 1.00 91.81 95 GLU A O 1
ATOM 713 N N . GLU A 1 96 ? 7.509 10.424 15.122 1.00 94.31 96 GLU A N 1
ATOM 714 C CA . GLU A 1 96 ? 6.341 10.407 16.009 1.00 94.31 96 GLU A CA 1
ATOM 715 C C . GLU A 1 96 ? 5.040 10.148 15.240 1.00 94.31 96 GLU A C 1
ATOM 717 O O . GLU A 1 96 ? 4.188 9.391 15.702 1.00 94.31 96 GLU A O 1
ATOM 722 N N . MET A 1 97 ? 4.887 10.723 14.043 1.00 93.19 97 MET A N 1
ATOM 723 C CA . MET A 1 97 ? 3.722 10.483 13.188 1.00 93.19 97 MET A CA 1
ATOM 724 C C . MET A 1 97 ? 3.635 9.019 12.746 1.00 93.19 97 MET A C 1
ATOM 726 O O . MET A 1 97 ? 2.592 8.381 12.903 1.00 93.19 97 MET A O 1
ATOM 730 N N . VAL A 1 98 ? 4.728 8.474 12.203 1.00 94.50 98 VAL A N 1
ATOM 731 C CA . VAL A 1 98 ? 4.775 7.074 11.758 1.00 94.50 98 VAL A CA 1
ATOM 732 C C . VAL A 1 98 ? 4.572 6.135 12.947 1.00 94.50 98 VAL A C 1
ATOM 734 O O . VAL A 1 98 ? 3.799 5.182 12.850 1.00 94.50 98 VAL A O 1
ATOM 737 N N . GLN A 1 99 ? 5.206 6.426 14.084 1.00 95.31 99 GLN A N 1
ATOM 738 C CA . GLN A 1 99 ? 5.017 5.680 15.323 1.00 95.31 99 GLN A CA 1
ATOM 739 C C . GLN A 1 99 ? 3.556 5.716 15.780 1.00 95.31 99 GLN A C 1
ATOM 741 O O . GLN A 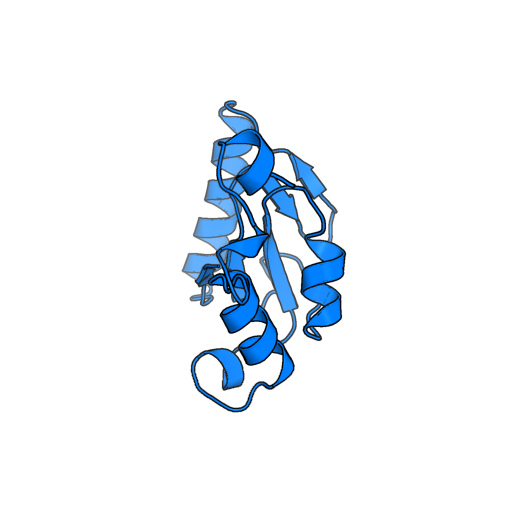1 99 ? 3.001 4.662 16.070 1.00 95.31 99 GLN A O 1
ATOM 746 N N . GLY A 1 100 ? 2.903 6.880 15.771 1.00 95.25 100 GLY A N 1
ATOM 747 C CA . GLY A 1 100 ? 1.495 7.018 16.147 1.00 95.25 100 GLY A CA 1
ATOM 748 C C . GLY A 1 100 ? 0.561 6.179 15.271 1.00 95.25 100 GLY A C 1
ATOM 749 O O . GLY A 1 100 ? -0.327 5.501 15.792 1.00 95.25 100 GLY A O 1
ATOM 750 N N . VAL A 1 101 ? 0.797 6.144 13.954 1.00 95.81 101 VAL A N 1
ATOM 751 C CA . VAL A 1 101 ? 0.055 5.267 13.030 1.00 95.81 101 VAL A CA 1
ATOM 752 C C . VAL A 1 101 ? 0.278 3.795 13.378 1.00 95.81 101 VAL A C 1
ATOM 754 O O . VAL A 1 101 ? -0.684 3.030 13.473 1.00 95.81 101 VAL A O 1
ATOM 757 N N . LEU A 1 102 ? 1.529 3.386 13.601 1.00 96.81 102 LEU A N 1
ATOM 758 C CA . LEU A 1 102 ? 1.864 1.999 13.926 1.00 96.81 102 LEU A CA 1
ATOM 759 C C . LEU A 1 102 ? 1.296 1.566 15.282 1.00 96.81 102 LEU A C 1
ATOM 761 O O . LEU A 1 102 ? 0.766 0.463 15.389 1.00 96.81 102 LEU A O 1
ATOM 765 N N . GLU A 1 103 ? 1.356 2.416 16.305 1.00 97.69 103 GLU A N 1
ATOM 766 C CA . GLU A 1 103 ? 0.798 2.146 17.633 1.00 97.69 103 GLU A CA 1
ATOM 767 C C . GLU A 1 103 ? -0.728 2.028 17.587 1.00 97.69 103 GLU A C 1
ATOM 769 O O . GLU A 1 103 ? -1.292 1.067 18.123 1.00 97.69 103 GLU A O 1
ATOM 774 N N . ALA A 1 104 ? -1.400 2.947 16.888 1.00 96.69 104 ALA A N 1
ATOM 775 C CA . ALA A 1 104 ? -2.844 2.891 16.686 1.00 96.69 104 ALA A CA 1
ATOM 776 C C . ALA A 1 104 ? -3.251 1.613 15.933 1.00 96.69 104 ALA A C 1
ATOM 778 O O . ALA A 1 104 ? -4.147 0.891 16.380 1.00 96.69 104 ALA A O 1
A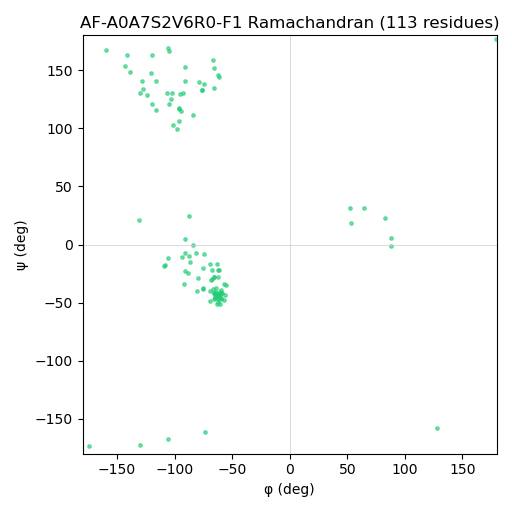TOM 779 N N . ALA A 1 105 ? -2.547 1.266 14.855 1.00 97.38 105 ALA A N 1
ATOM 780 C CA . ALA A 1 105 ? -2.781 0.033 14.110 1.00 97.38 105 ALA A CA 1
ATOM 781 C C . ALA A 1 105 ? -2.528 -1.228 14.953 1.00 97.38 105 ALA A C 1
ATOM 783 O O . ALA A 1 105 ? -3.346 -2.151 14.937 1.00 97.38 105 ALA A O 1
ATOM 784 N N . CYS A 1 106 ? -1.449 -1.253 15.746 1.00 97.75 106 CYS A N 1
ATOM 785 C CA . CYS A 1 106 ? -1.147 -2.347 16.672 1.00 97.75 106 CYS A CA 1
ATOM 786 C C . CYS A 1 106 ? -2.255 -2.528 17.711 1.00 97.75 106 CYS A C 1
ATOM 788 O O . CYS A 1 106 ? -2.671 -3.657 17.966 1.00 97.75 106 CYS A O 1
ATOM 790 N N . SER A 1 107 ? -2.774 -1.433 18.277 1.00 97.56 107 SER A N 1
ATOM 791 C CA . SER A 1 107 ? -3.862 -1.485 19.265 1.00 97.56 107 SER A CA 1
ATOM 792 C C . SER A 1 107 ? -5.156 -2.085 18.701 1.00 97.56 107 SER A C 1
ATOM 794 O O . SER A 1 107 ? -5.927 -2.704 19.434 1.00 97.56 107 SER A O 1
ATOM 796 N N . ARG A 1 108 ? -5.364 -1.949 17.385 1.00 97.25 108 ARG A N 1
ATOM 797 C CA . ARG A 1 108 ? -6.489 -2.520 16.636 1.00 97.25 108 ARG A CA 1
ATOM 798 C C . ARG A 1 108 ? -6.199 -3.912 16.067 1.00 97.25 108 ARG A C 1
ATOM 800 O O . ARG A 1 108 ? -7.112 -4.540 15.539 1.00 97.25 108 ARG A O 1
ATOM 807 N N . GLY A 1 109 ? -4.958 -4.393 16.157 1.00 97.12 109 GLY A N 1
ATOM 808 C CA . GLY A 1 109 ? -4.534 -5.656 15.554 1.00 97.12 109 GLY A CA 1
ATOM 809 C C . GLY A 1 109 ? -4.599 -5.650 14.026 1.00 97.12 109 GLY A C 1
ATOM 810 O O . GLY A 1 109 ? -4.881 -6.691 13.434 1.00 97.12 109 GLY A O 1
ATOM 811 N N . LEU A 1 110 ? -4.387 -4.492 13.387 1.00 97.81 110 LEU A N 1
ATOM 812 C CA . LEU A 1 110 ? -4.453 -4.402 11.930 1.00 97.81 110 LEU A CA 1
ATOM 813 C C . LEU A 1 110 ? -3.322 -5.207 11.275 1.00 97.81 110 LEU A C 1
ATOM 815 O O . LEU A 1 110 ? -2.161 -5.067 11.672 1.00 97.81 110 LEU A O 1
ATOM 819 N N . PRO A 1 111 ? -3.621 -6.002 10.235 1.00 97.88 111 PRO A N 1
ATOM 820 C CA . PRO A 1 111 ? -2.589 -6.585 9.399 1.00 97.88 111 PRO A CA 1
ATOM 821 C C . PRO A 1 111 ? -1.839 -5.493 8.625 1.00 97.88 111 PRO A C 1
ATOM 823 O O . PRO A 1 111 ? -2.384 -4.443 8.282 1.00 97.88 111 PRO A O 1
ATOM 826 N N . MET A 1 112 ? -0.575 -5.770 8.312 1.00 97.56 112 MET A N 1
ATOM 827 C CA . MET A 1 112 ? 0.262 -4.917 7.472 1.00 97.56 112 MET A CA 1
ATOM 828 C C . MET A 1 112 ? 0.695 -5.700 6.234 1.00 97.56 112 MET A C 1
ATOM 830 O O . MET A 1 112 ? 1.350 -6.738 6.349 1.00 97.56 112 MET A O 1
ATOM 834 N N . LEU A 1 113 ? 0.338 -5.194 5.055 1.00 97.12 113 LEU A N 1
ATOM 835 C CA . LEU A 1 113 ? 0.780 -5.724 3.771 1.00 97.12 113 LEU A CA 1
ATOM 836 C C . LEU A 1 113 ? 2.013 -4.942 3.311 1.00 97.12 113 LEU A C 1
ATOM 838 O O . LEU A 1 113 ? 1.918 -3.749 3.032 1.00 97.12 113 LEU A O 1
ATOM 842 N N . VAL A 1 114 ? 3.157 -5.621 3.230 1.00 95.81 114 VAL A N 1
ATOM 843 C CA . VAL A 1 114 ? 4.438 -5.032 2.810 1.00 95.81 114 VAL A CA 1
ATOM 844 C C . VAL A 1 114 ? 4.730 -5.421 1.365 1.00 95.81 114 VAL A C 1
ATOM 846 O O . VAL A 1 114 ? 4.655 -6.606 1.029 1.00 95.81 114 VAL A O 1
ATOM 849 N N . THR A 1 115 ? 5.063 -4.440 0.524 1.00 91.19 115 THR A N 1
ATOM 850 C CA . THR A 1 115 ? 5.280 -4.629 -0.921 1.00 91.19 115 THR A CA 1
ATOM 851 C C . THR A 1 115 ? 6.603 -4.067 -1.391 1.00 91.19 115 THR A C 1
ATOM 853 O O . THR A 1 115 ? 6.936 -2.941 -0.969 1.00 91.19 115 THR A O 1
#

Secondary structure (DSSP, 8-state):
-HHHHTT--GGG-S----HHHHHHHHHHH--STTTTT--SEEEEEE-SSSHHHHHHHTT-EE--TTT-SEEEES-SSEEEETTEEEE--SSHHHHHHHHHHHHHHHHHT--EEE-

Organism: NCBI:txid94617